Protein AF-A0A5C4XU25-F1 (afdb_monomer)

Nearest PDB structures (foldseek):
  1l8q-assembly1_A  TM=7.764E-01  e=4.027E-03  Aquifex aeolicus
  3pvv-assembly2_B  TM=7.625E-01  e=5.281E-03  Mycobacterium tuberculosis H37Ra
  6g03-assembly1_A  TM=3.619E-01  e=6.081E+00  Saccharomyces cerevisiae
  6w2v-assembly2_B  TM=2.890E-01  e=4.895E+00  synthetic construct
  6w2v-assembly1_A  TM=2.601E-01  e=5.760E+00  synthetic construct

Organism: NCBI:txid1395944

Sequence (127 aa):
MGAVPLLADASPTYPASLPARIVCRIVSQITAETISLLSDRVIVRSERRRPSCHVRQISMYVCHVALRMSFSDIGAAFGRDRTTVGHACHVVEDRRDDVAFDEFVSAIERIATAVFQSSDLIGGGHD

Mean predicted aligned error: 8.75 Å

Foldseek 3Di:
DDDDPPPPDPDFLFDPPDQLLVLLVVLLVLLLVLCVVCVVPQDPPPPPPCSPVLSLLLSLQLSCPLGVDQLPSSCVSVVHDSVVSVVSNVVLVVVCVDVSSVVSSVVSSVVSSVVRNVVVVVPPDDD

Solvent-accessible surface area (backbone atoms only — not comparable to full-atom values): 7214 Å² total; per-residue (Å²): 142,77,85,76,75,82,76,70,82,62,68,54,55,47,56,87,89,57,56,59,47,55,54,54,47,50,40,32,48,54,42,44,51,52,49,65,73,35,52,86,80,47,90,52,88,83,57,76,84,48,64,74,55,53,27,50,27,51,27,46,31,36,40,34,72,56,29,44,44,52,46,58,54,51,9,60,48,70,76,44,54,38,65,56,36,53,50,26,34,51,61,48,57,74,44,44,79,40,66,72,53,31,54,50,52,53,49,50,33,51,51,50,42,51,57,30,54,54,49,53,72,72,65,77,77,81,137

pLDDT: mean 81.69, std 19.6, range [35.38, 98.44]

InterPro domains:
  IPR010921 Trp repressor/replication initiator [G3DSA:1.10.1750.10] (19-114)
  IPR010921 Trp repressor/replication initiator [SSF48295] (40-110)
  IPR013159 Chromosomal replication initiator, DnaA C-terminal [PF08299] (32-90)
  IPR013159 Chromosomal replication initiator, DnaA C-terminal [SM00760] (23-92)
  IPR013159 Chromosomal replication initiator, DnaA C-terminal [cd06571] (43-110)

Secondary structure (DSSP, 8-state):
------------SS-TTS-HHHHHHHHHHHHHHHHHHHTTTS--SS-TT-HHHHHHHHHHHHHHHTT---HHHHHHHHTS-HHHHHHHHHHHHTTTTSHHHHHHHHHHHHHHHHHHHHHHHHS----

Radius of gyration: 15.6 Å; Cα contacts (8 Å, |Δi|>4): 114; chains: 1; bounding box: 50×48×29 Å

Structure (mmCIF, N/CA/C/O backbone):
data_AF-A0A5C4XU25-F1
#
_entry.id   AF-A0A5C4XU25-F1
#
loop_
_atom_site.group_PDB
_atom_site.id
_atom_site.type_symbol
_atom_site.label_atom_id
_atom_site.label_alt_id
_atom_site.label_comp_id
_atom_site.label_asym_id
_atom_site.label_entity_id
_atom_site.label_seq_id
_atom_site.pdbx_PDB_ins_code
_atom_site.Cartn_x
_atom_site.Cartn_y
_atom_site.Cartn_z
_atom_site.occupancy
_atom_site.B_iso_or_equiv
_atom_site.auth_seq_id
_atom_site.auth_comp_id
_atom_site.auth_asym_id
_atom_site.auth_atom_id
_atom_site.pdbx_PDB_model_num
ATOM 1 N N . MET A 1 1 ? 13.520 28.762 -5.681 1.00 38.97 1 MET A N 1
ATOM 2 C CA . MET A 1 1 ? 14.578 27.799 -6.059 1.00 38.97 1 MET A CA 1
ATOM 3 C C . MET A 1 1 ? 15.175 27.209 -4.793 1.00 38.97 1 MET A C 1
ATOM 5 O O . MET A 1 1 ? 16.158 27.725 -4.286 1.00 38.97 1 MET A O 1
ATOM 9 N N . GLY A 1 2 ? 14.530 26.186 -4.236 1.00 36.50 2 GLY A N 1
ATOM 10 C CA . GLY A 1 2 ? 15.115 25.348 -3.192 1.00 36.50 2 GLY A CA 1
ATOM 11 C C . GLY A 1 2 ? 15.409 24.001 -3.829 1.00 36.50 2 GLY A C 1
ATOM 12 O O . GLY A 1 2 ? 14.498 23.384 -4.375 1.00 36.50 2 GLY A O 1
ATOM 13 N N . ALA A 1 3 ? 16.676 23.602 -3.856 1.00 39.66 3 ALA A N 1
ATOM 14 C CA . ALA A 1 3 ? 17.061 22.267 -4.276 1.00 39.66 3 ALA A CA 1
ATOM 15 C C . ALA A 1 3 ? 16.461 21.272 -3.275 1.00 39.66 3 ALA A C 1
ATOM 17 O O . ALA A 1 3 ? 16.818 21.286 -2.099 1.00 39.66 3 ALA A O 1
ATOM 18 N N . VAL A 1 4 ? 15.522 20.442 -3.732 1.00 48.75 4 VAL A N 1
ATOM 19 C CA . VAL A 1 4 ? 15.138 19.235 -2.997 1.00 48.75 4 VAL A CA 1
ATOM 20 C C . VAL A 1 4 ? 16.393 18.361 -2.968 1.00 48.75 4 VAL A C 1
ATOM 22 O O . VAL A 1 4 ? 16.935 18.085 -4.042 1.00 48.75 4 VAL A O 1
ATOM 25 N N . PRO A 1 5 ? 16.915 17.969 -1.794 1.00 39.94 5 PRO A N 1
ATOM 26 C CA . PRO A 1 5 ? 18.051 17.066 -1.749 1.00 39.94 5 PRO A CA 1
ATOM 27 C C . PRO A 1 5 ? 17.640 15.778 -2.457 1.00 39.94 5 PRO A C 1
ATOM 29 O O . PRO A 1 5 ? 16.573 15.237 -2.162 1.00 39.94 5 PRO A O 1
ATOM 32 N N . LEU A 1 6 ? 18.469 15.299 -3.391 1.00 45.12 6 LEU A N 1
ATOM 33 C CA . LEU A 1 6 ? 18.417 13.910 -3.830 1.00 45.12 6 LEU A CA 1
ATOM 34 C C . LEU A 1 6 ? 18.453 13.054 -2.561 1.00 45.12 6 LEU A C 1
ATOM 36 O O . LEU A 1 6 ? 19.506 12.919 -1.936 1.00 45.12 6 LEU A O 1
ATOM 40 N N . LEU A 1 7 ? 17.303 12.514 -2.162 1.00 47.41 7 LEU A N 1
ATOM 41 C CA . LEU A 1 7 ? 17.264 11.407 -1.227 1.00 47.41 7 LEU A CA 1
ATOM 42 C C . LEU A 1 7 ? 17.948 10.256 -1.947 1.00 47.41 7 LEU A C 1
ATOM 44 O O . LEU A 1 7 ? 17.383 9.633 -2.845 1.00 47.41 7 LEU A O 1
ATOM 48 N N . ALA A 1 8 ? 19.218 10.095 -1.591 1.00 40.62 8 ALA A N 1
ATOM 49 C CA . ALA A 1 8 ? 20.033 8.937 -1.846 1.00 40.62 8 ALA A CA 1
ATOM 50 C C . ALA A 1 8 ? 19.169 7.681 -1.746 1.00 40.62 8 ALA A C 1
ATOM 52 O O . ALA A 1 8 ? 18.524 7.464 -0.722 1.00 40.62 8 ALA A O 1
ATOM 53 N N . ASP A 1 9 ? 19.132 6.942 -2.852 1.00 43.53 9 ASP A N 1
ATOM 54 C CA . ASP A 1 9 ? 19.098 5.485 -2.930 1.00 43.53 9 ASP A CA 1
ATOM 55 C C . ASP A 1 9 ? 18.700 4.801 -1.611 1.00 43.53 9 ASP A C 1
ATOM 57 O O . ASP A 1 9 ? 19.525 4.225 -0.900 1.00 43.53 9 ASP A O 1
ATOM 61 N N . ALA A 1 10 ? 17.430 4.947 -1.217 1.00 53.94 10 ALA A N 1
ATOM 62 C CA . ALA A 1 10 ? 16.910 4.225 -0.072 1.00 53.94 10 ALA A CA 1
ATOM 63 C C . ALA A 1 10 ? 16.815 2.777 -0.529 1.00 53.94 10 ALA A C 1
ATOM 65 O O . ALA A 1 10 ? 15.861 2.411 -1.217 1.00 53.94 10 ALA A O 1
ATOM 66 N N . SER A 1 11 ? 17.847 1.993 -0.214 1.00 63.44 11 SER A N 1
ATOM 67 C CA . SER A 1 11 ? 17.897 0.597 -0.611 1.00 63.44 11 SER A CA 1
ATOM 68 C C . SER A 1 11 ? 16.602 -0.097 -0.180 1.00 63.44 11 SER A C 1
ATOM 70 O O . SER A 1 11 ? 16.097 0.176 0.919 1.00 63.44 11 SER A O 1
ATOM 72 N N . PRO A 1 12 ? 16.039 -0.957 -1.044 1.00 72.81 12 PRO A N 1
ATOM 73 C CA . PRO A 1 12 ? 14.822 -1.682 -0.729 1.00 72.81 12 PRO A CA 1
ATOM 74 C C . PRO A 1 12 ? 14.957 -2.367 0.631 1.00 72.81 12 PRO A C 1
ATOM 76 O O . PRO A 1 12 ? 15.963 -3.011 0.913 1.00 72.81 12 PRO A O 1
ATOM 79 N N . THR A 1 13 ? 13.945 -2.230 1.487 1.00 80.81 13 THR A N 1
ATOM 80 C CA . THR A 1 13 ? 13.955 -2.812 2.846 1.00 80.81 13 THR A CA 1
ATOM 81 C C . THR A 1 13 ? 13.470 -4.269 2.828 1.00 80.81 13 THR A C 1
ATOM 83 O O . THR A 1 13 ? 12.754 -4.725 3.715 1.00 80.81 13 THR A O 1
ATOM 86 N N . TYR A 1 14 ? 13.805 -4.989 1.758 1.00 81.00 14 TYR A N 1
ATOM 87 C CA . TYR A 1 14 ? 13.507 -6.401 1.550 1.00 81.00 14 TYR A CA 1
ATOM 88 C C . TYR A 1 14 ? 14.691 -7.076 0.845 1.00 81.00 14 TYR A C 1
ATOM 90 O O . TYR A 1 14 ? 15.408 -6.408 0.093 1.00 81.00 14 TYR A O 1
ATOM 98 N N . PRO A 1 15 ? 14.887 -8.393 1.036 1.00 79.75 15 PRO A N 1
ATOM 99 C CA . PRO A 1 15 ? 16.025 -9.113 0.476 1.00 79.75 15 PRO A CA 1
ATOM 100 C C . PRO A 1 15 ? 16.107 -8.958 -1.043 1.00 79.75 15 PRO A C 1
ATOM 102 O O . PRO A 1 15 ? 15.160 -9.283 -1.764 1.00 79.75 15 PRO A O 1
ATOM 105 N N . ALA A 1 16 ? 17.279 -8.551 -1.539 1.00 78.31 16 ALA A N 1
ATOM 106 C CA . ALA A 1 16 ? 17.543 -8.390 -2.973 1.00 78.31 16 ALA A CA 1
ATOM 107 C C . ALA A 1 16 ? 17.397 -9.702 -3.772 1.00 78.31 16 ALA A C 1
ATOM 109 O O . ALA A 1 16 ? 17.198 -9.675 -4.985 1.00 78.31 16 ALA A O 1
ATOM 110 N N . SER A 1 17 ? 17.466 -10.856 -3.098 1.00 83.00 17 SER A N 1
ATOM 111 C CA . SER A 1 17 ? 17.239 -12.176 -3.694 1.00 83.00 17 SER A CA 1
ATOM 112 C C . SER A 1 17 ? 15.771 -12.440 -4.047 1.00 83.00 17 SER A C 1
ATOM 114 O O . SER A 1 17 ? 15.491 -13.310 -4.878 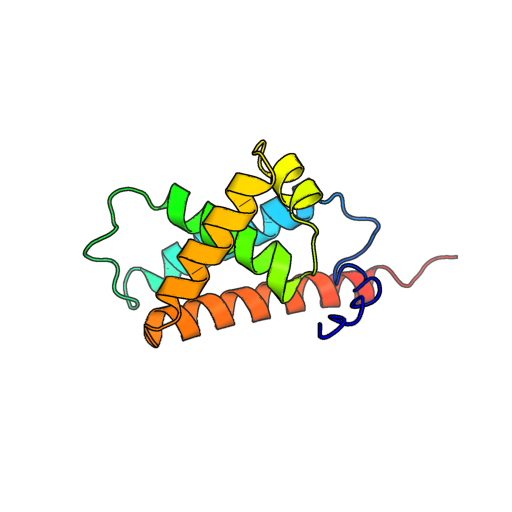1.00 83.00 17 SER A O 1
ATOM 116 N N . LEU A 1 18 ? 14.819 -11.706 -3.457 1.00 86.69 18 LEU A N 1
ATOM 117 C CA . LEU A 1 18 ? 13.399 -11.869 -3.752 1.00 86.69 18 LEU A CA 1
ATOM 118 C C . LEU A 1 18 ? 12.975 -11.002 -4.946 1.00 86.69 18 LEU A C 1
ATOM 120 O O . LEU A 1 18 ? 13.105 -9.778 -4.913 1.00 86.69 18 LEU A O 1
ATOM 124 N N . PRO A 1 19 ? 12.360 -11.593 -5.988 1.00 91.62 19 PRO A N 1
ATOM 125 C CA . PRO A 1 19 ? 11.806 -10.815 -7.087 1.00 91.62 19 PRO A CA 1
ATOM 126 C C . PRO A 1 19 ? 10.706 -9.859 -6.603 1.00 91.62 19 PRO A C 1
ATOM 128 O O . PRO A 1 19 ? 9.803 -10.283 -5.878 1.00 91.62 19 PRO A O 1
ATOM 131 N N . ALA A 1 20 ? 10.689 -8.618 -7.103 1.00 92.06 20 ALA A N 1
ATOM 132 C CA . ALA A 1 20 ? 9.686 -7.593 -6.766 1.00 92.06 20 ALA A CA 1
ATOM 133 C C . ALA A 1 20 ? 8.232 -8.104 -6.851 1.00 92.06 20 ALA A C 1
ATOM 135 O O . ALA A 1 20 ? 7.411 -7.836 -5.978 1.00 92.06 20 ALA A O 1
ATOM 136 N N . ARG A 1 21 ? 7.922 -8.934 -7.857 1.00 95.31 21 ARG A N 1
ATOM 137 C CA . ARG A 1 21 ? 6.605 -9.581 -8.009 1.00 95.31 21 ARG A CA 1
ATOM 138 C C . ARG A 1 21 ? 6.188 -10.434 -6.804 1.00 95.31 21 ARG A C 1
ATOM 140 O O . ARG A 1 21 ? 5.004 -10.503 -6.491 1.00 95.31 21 ARG A O 1
ATOM 147 N N . ILE A 1 22 ? 7.138 -11.105 -6.150 1.00 95.88 22 ILE A N 1
ATOM 148 C CA . ILE A 1 22 ? 6.883 -11.953 -4.980 1.00 95.88 22 ILE A CA 1
ATOM 149 C C . ILE A 1 22 ? 6.638 -11.073 -3.761 1.00 95.88 22 ILE A C 1
ATOM 151 O O . ILE A 1 22 ? 5.653 -11.287 -3.061 1.00 95.88 22 ILE A O 1
ATOM 155 N N . VAL A 1 23 ? 7.456 -10.037 -3.575 1.00 95.38 23 VAL A N 1
ATOM 156 C CA . VAL A 1 23 ? 7.292 -9.038 -2.509 1.00 95.38 23 VAL A CA 1
ATOM 157 C C . VAL A 1 23 ? 5.909 -8.388 -2.593 1.00 95.38 23 VAL A C 1
ATOM 159 O O . VAL A 1 23 ? 5.123 -8.485 -1.652 1.00 95.38 23 VAL A O 1
ATOM 162 N N . CYS A 1 24 ? 5.539 -7.842 -3.756 1.00 96.88 24 CYS A N 1
ATOM 163 C CA . CYS A 1 24 ? 4.220 -7.244 -3.971 1.00 96.88 24 CYS A CA 1
ATOM 164 C C . CYS A 1 24 ? 3.069 -8.237 -3.753 1.00 96.88 24 CYS A C 1
ATOM 166 O O . CYS A 1 24 ? 2.018 -7.861 -3.229 1.00 96.88 24 CYS A O 1
ATOM 168 N N . ARG A 1 25 ? 3.247 -9.510 -4.134 1.00 96.69 25 ARG A N 1
ATOM 169 C CA . ARG A 1 25 ? 2.243 -10.560 -3.910 1.00 96.69 25 ARG A CA 1
ATOM 170 C C . ARG A 1 25 ? 2.058 -10.860 -2.424 1.00 96.69 25 ARG A C 1
ATOM 172 O O . ARG A 1 25 ? 0.915 -10.966 -1.991 1.00 96.69 25 ARG A O 1
ATOM 179 N N . ILE A 1 26 ? 3.143 -10.967 -1.659 1.00 96.38 26 ILE A N 1
ATOM 180 C CA . ILE A 1 26 ? 3.098 -11.178 -0.205 1.00 96.38 26 ILE A CA 1
ATOM 181 C C . ILE A 1 26 ? 2.387 -9.999 0.469 1.00 96.38 26 ILE A C 1
ATOM 183 O O . ILE A 1 26 ? 1.444 -10.212 1.225 1.00 96.38 26 ILE A O 1
ATOM 187 N N . VAL A 1 27 ? 2.748 -8.757 0.126 1.00 97.06 27 VAL A N 1
ATOM 188 C CA . VAL A 1 27 ? 2.074 -7.557 0.660 1.00 97.06 27 VAL A CA 1
ATOM 189 C C . VAL A 1 27 ? 0.583 -7.543 0.297 1.00 97.06 27 VAL A C 1
ATOM 191 O O . VAL A 1 27 ? -0.254 -7.208 1.136 1.00 97.06 27 VAL A O 1
ATOM 194 N N . SER A 1 28 ? 0.231 -7.969 -0.921 1.00 96.50 28 SER A N 1
ATOM 195 C CA . SER A 1 28 ? -1.167 -8.117 -1.357 1.00 96.50 28 SER A CA 1
ATOM 196 C C . SER A 1 28 ? -1.938 -9.144 -0.537 1.00 96.50 28 SER A C 1
ATOM 198 O O . SER A 1 28 ? -3.093 -8.904 -0.194 1.00 96.50 28 SER A O 1
ATOM 200 N N . GLN A 1 29 ? -1.307 -10.268 -0.197 1.00 95.75 29 GLN A N 1
ATOM 201 C CA . GLN A 1 29 ? -1.911 -11.294 0.651 1.00 95.75 29 GLN A CA 1
ATOM 202 C C . GLN A 1 29 ? -2.092 -10.798 2.084 1.00 95.75 29 GLN A C 1
ATOM 204 O O . GLN A 1 29 ? -3.202 -10.884 2.596 1.00 95.75 29 GLN A O 1
ATOM 209 N N . ILE A 1 30 ? -1.061 -10.193 2.685 1.00 95.00 30 ILE A N 1
ATOM 210 C CA . ILE A 1 30 ? -1.155 -9.574 4.018 1.00 95.00 30 ILE A CA 1
ATOM 211 C C . ILE A 1 30 ? -2.317 -8.580 4.043 1.00 95.00 30 ILE A C 1
ATOM 213 O O . ILE A 1 30 ? -3.172 -8.647 4.914 1.00 95.00 30 ILE A O 1
ATOM 217 N N . THR A 1 31 ? -2.394 -7.696 3.048 1.00 94.44 31 THR A N 1
ATOM 218 C CA . THR A 1 31 ? -3.450 -6.681 2.964 1.00 94.44 31 THR A CA 1
ATOM 219 C C . THR A 1 31 ? -4.837 -7.322 2.856 1.00 94.44 31 THR A C 1
ATOM 221 O O . THR A 1 31 ? -5.753 -6.919 3.568 1.00 94.44 31 THR A O 1
ATOM 224 N N . ALA A 1 32 ? -5.008 -8.321 1.986 1.00 92.25 32 ALA A N 1
ATOM 225 C CA . ALA A 1 32 ? -6.286 -9.007 1.805 1.00 92.25 32 ALA A CA 1
ATOM 226 C C . ALA A 1 32 ? -6.753 -9.727 3.079 1.00 92.25 32 ALA A C 1
ATOM 228 O O . ALA A 1 32 ? -7.921 -9.603 3.449 1.00 92.25 32 ALA A O 1
ATOM 229 N N . GLU A 1 33 ? -5.848 -10.425 3.767 1.00 91.31 33 GLU A N 1
ATOM 230 C CA . GLU A 1 33 ? -6.152 -11.113 5.025 1.00 91.31 33 GLU A CA 1
ATOM 231 C C . GLU A 1 33 ? -6.492 -10.119 6.137 1.00 91.31 33 GLU A C 1
ATOM 233 O O . GLU A 1 33 ? -7.494 -10.287 6.829 1.00 91.31 33 GLU A O 1
ATOM 238 N N . THR A 1 34 ? -5.739 -9.023 6.264 1.00 89.12 34 THR A N 1
ATOM 239 C CA . THR A 1 34 ? -6.037 -7.982 7.255 1.00 89.12 34 THR A CA 1
ATOM 240 C C . THR A 1 34 ? -7.402 -7.338 6.987 1.00 89.12 34 THR A C 1
ATOM 242 O O . THR A 1 34 ? -8.171 -7.146 7.927 1.00 89.12 34 THR A O 1
ATOM 245 N N . ILE A 1 35 ? -7.760 -7.062 5.722 1.00 86.56 35 ILE A N 1
ATOM 246 C CA . ILE A 1 35 ? -9.115 -6.599 5.367 1.00 86.56 35 ILE A CA 1
ATOM 247 C C . ILE A 1 35 ? -10.155 -7.641 5.784 1.00 86.56 35 ILE A C 1
ATOM 249 O O . ILE A 1 35 ? -11.153 -7.276 6.397 1.00 86.56 35 ILE A O 1
ATOM 253 N N . SER A 1 36 ? -9.939 -8.920 5.473 1.00 84.62 36 SER A N 1
ATOM 254 C CA . SER A 1 36 ? -10.871 -10.006 5.804 1.00 84.62 36 SER A CA 1
ATOM 255 C C . SER A 1 36 ? -11.122 -10.106 7.314 1.00 84.62 36 SER A C 1
ATOM 257 O O . SER A 1 36 ? -12.271 -10.122 7.753 1.00 84.62 36 SER A O 1
ATOM 259 N N . LEU A 1 37 ? -10.055 -10.075 8.117 1.00 82.25 37 LEU A N 1
ATOM 260 C CA . LEU A 1 37 ? -10.113 -10.192 9.578 1.00 82.25 37 LEU A CA 1
ATOM 261 C C . LEU A 1 37 ? -10.701 -8.955 10.262 1.00 82.25 37 LEU A C 1
ATOM 263 O O . LEU A 1 37 ? -11.356 -9.071 11.298 1.00 82.25 37 LEU A O 1
ATOM 267 N N . LEU A 1 38 ? -10.456 -7.768 9.706 1.00 75.12 38 LEU A N 1
ATOM 268 C CA . LEU A 1 38 ? -10.893 -6.507 10.300 1.00 75.12 38 LEU A CA 1
ATOM 269 C C . LEU A 1 38 ? -12.211 -5.987 9.724 1.00 75.12 38 LEU A C 1
ATOM 271 O O . LEU A 1 38 ? -12.773 -5.072 10.311 1.00 75.12 38 LEU A O 1
ATOM 275 N N . SER A 1 39 ? -12.769 -6.589 8.669 1.00 66.81 39 SER A N 1
ATOM 276 C CA . SER A 1 39 ? -14.036 -6.155 8.045 1.00 66.81 39 SER A CA 1
ATOM 277 C C . SER A 1 39 ? -15.239 -6.111 9.002 1.00 66.81 39 SER A C 1
ATOM 279 O O . SER A 1 39 ? -16.172 -5.344 8.761 1.00 66.81 39 SER A O 1
ATOM 281 N N . ASP A 1 40 ? -15.223 -6.891 10.089 1.00 61.06 40 ASP A N 1
ATOM 282 C CA . ASP A 1 40 ? -16.286 -6.891 11.108 1.00 61.06 40 ASP A CA 1
ATOM 283 C C . ASP A 1 40 ? -16.097 -5.829 12.209 1.00 61.06 40 ASP A C 1
ATOM 285 O O . ASP A 1 40 ? -17.054 -5.492 12.907 1.00 61.06 40 ASP A O 1
ATOM 289 N N . ARG A 1 41 ? -14.884 -5.281 12.377 1.00 57.09 41 ARG A N 1
ATOM 290 C CA . ARG A 1 41 ? -14.555 -4.281 13.419 1.00 57.09 41 ARG A CA 1
ATOM 291 C C . ARG A 1 41 ? -14.203 -2.905 12.865 1.00 57.09 41 ARG A C 1
ATOM 293 O O . ARG A 1 41 ? -14.412 -1.903 13.540 1.00 57.09 41 ARG A O 1
ATOM 300 N N . VAL A 1 42 ? -13.687 -2.866 11.645 1.00 55.88 42 VAL A N 1
ATOM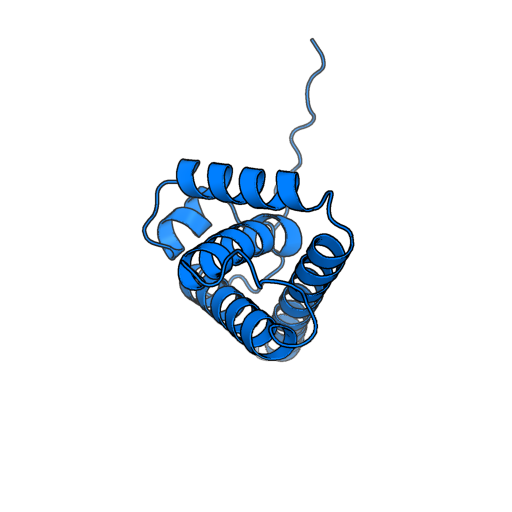 301 C CA . VAL A 1 42 ? -13.261 -1.677 10.920 1.00 55.88 42 VAL A CA 1
ATOM 302 C C . VAL A 1 42 ? -14.281 -1.445 9.818 1.00 55.88 42 VAL A C 1
ATOM 304 O O . VAL A 1 42 ? -14.500 -2.258 8.922 1.00 55.88 42 VAL A O 1
ATOM 307 N N . ILE A 1 43 ? -14.979 -0.330 9.964 1.00 52.09 43 ILE A N 1
ATOM 308 C CA . ILE A 1 43 ? -16.072 0.126 9.124 1.00 52.09 43 ILE A CA 1
ATOM 309 C C . ILE A 1 43 ? -15.654 0.106 7.652 1.00 52.09 43 ILE A C 1
ATOM 311 O O . ILE A 1 43 ? -14.904 0.960 7.202 1.00 52.09 43 ILE A O 1
ATOM 315 N N . VAL A 1 44 ? -16.256 -0.790 6.869 1.00 51.59 44 VAL A N 1
ATOM 316 C CA . VAL A 1 44 ? -16.427 -0.599 5.422 1.00 51.59 44 VAL A CA 1
ATOM 317 C C . VAL A 1 44 ? -17.839 -1.032 5.016 1.00 51.59 44 VAL A C 1
ATOM 319 O O . VAL A 1 44 ? -18.070 -1.855 4.130 1.00 51.59 44 VAL A O 1
ATOM 322 N N . ARG A 1 45 ? -18.856 -0.474 5.687 1.00 48.50 45 ARG A N 1
ATOM 323 C CA . ARG A 1 45 ? -20.256 -0.662 5.260 1.00 48.50 45 ARG A CA 1
ATOM 324 C C . ARG A 1 45 ? -20.535 0.003 3.899 1.00 48.50 45 ARG A C 1
ATOM 326 O O . ARG A 1 45 ? -21.435 -0.442 3.195 1.00 48.50 45 ARG A O 1
ATOM 333 N N . SER A 1 46 ? -19.739 1.009 3.514 1.00 49.03 46 SER A N 1
ATOM 334 C CA . SER A 1 46 ? -19.893 1.785 2.271 1.00 49.03 46 SER A CA 1
ATOM 335 C C . SER A 1 46 ? -19.140 1.198 1.059 1.00 49.03 46 SER A C 1
ATOM 337 O O . SER A 1 46 ? -19.641 1.239 -0.064 1.00 49.03 46 SER A O 1
ATOM 339 N N . GLU A 1 47 ? -17.973 0.568 1.252 1.00 52.59 47 GLU A N 1
ATOM 340 C CA . GLU A 1 47 ? -17.048 0.231 0.143 1.00 52.59 47 GLU A CA 1
ATOM 341 C C . GLU A 1 47 ? -16.990 -1.266 -0.202 1.00 52.59 47 GLU A C 1
ATOM 343 O O . GLU A 1 47 ? -16.106 -1.727 -0.926 1.00 52.59 47 GLU A O 1
ATOM 348 N N . ARG A 1 48 ? -18.010 -2.030 0.211 1.00 52.06 48 ARG A N 1
ATOM 349 C CA . ARG A 1 48 ? -18.206 -3.452 -0.139 1.00 52.06 48 ARG A CA 1
ATOM 350 C C . ARG A 1 48 ? -18.251 -3.714 -1.659 1.00 52.06 48 ARG A C 1
ATOM 352 O O . ARG A 1 48 ? -18.300 -4.858 -2.097 1.00 52.06 48 ARG A O 1
ATOM 359 N N . ARG A 1 49 ? -18.255 -2.663 -2.487 1.00 53.41 49 ARG A N 1
ATOM 360 C CA . ARG A 1 49 ? -18.390 -2.759 -3.941 1.00 53.41 49 ARG A CA 1
ATOM 361 C C . ARG A 1 49 ? -17.107 -3.195 -4.655 1.00 53.41 49 ARG A C 1
ATOM 363 O O . ARG A 1 49 ? -17.249 -3.737 -5.748 1.00 53.41 49 ARG A O 1
ATOM 370 N N . ARG A 1 50 ? -15.890 -2.993 -4.110 1.00 64.88 50 ARG A N 1
ATOM 371 C CA . ARG A 1 50 ? -14.623 -3.362 -4.802 1.00 64.88 50 ARG A CA 1
ATOM 372 C C . ARG A 1 50 ? -13.438 -3.691 -3.863 1.00 64.88 50 ARG A C 1
ATOM 374 O O . ARG A 1 50 ? -12.408 -3.022 -3.954 1.00 64.88 50 ARG A O 1
ATOM 381 N N . PRO A 1 51 ? -13.505 -4.754 -3.040 1.00 69.81 51 PRO A N 1
ATOM 382 C CA . PRO A 1 51 ? -12.416 -5.129 -2.121 1.00 69.81 51 PRO A CA 1
ATOM 383 C C . PRO A 1 51 ? -11.061 -5.317 -2.827 1.00 69.81 51 PRO A C 1
ATOM 385 O O . PRO A 1 51 ? -10.020 -4.913 -2.318 1.00 69.81 51 PRO A O 1
ATOM 388 N N . SER A 1 52 ? -11.060 -5.837 -4.057 1.00 77.06 52 SER A N 1
ATOM 389 C CA . SER A 1 52 ? -9.835 -6.037 -4.842 1.00 77.06 52 SER A CA 1
ATOM 390 C C . SER A 1 52 ? -9.130 -4.735 -5.252 1.00 77.06 52 SER A C 1
ATOM 392 O O . SER A 1 52 ? -7.935 -4.759 -5.544 1.00 77.06 52 SER A O 1
ATOM 394 N N . CYS A 1 53 ? -9.851 -3.609 -5.318 1.00 86.50 53 CYS A N 1
ATOM 395 C CA . CYS A 1 53 ? -9.262 -2.307 -5.638 1.00 86.50 53 CYS A CA 1
ATOM 396 C C . CYS A 1 53 ? -8.486 -1.759 -4.438 1.00 86.50 53 CYS A C 1
ATOM 398 O O . CYS A 1 53 ? -7.326 -1.386 -4.596 1.00 86.50 53 CYS A O 1
ATOM 400 N N . HIS A 1 54 ? -9.092 -1.811 -3.248 1.00 88.06 54 HIS A N 1
ATOM 401 C CA . HIS A 1 54 ? -8.456 -1.409 -1.991 1.00 88.06 54 HIS A CA 1
ATOM 402 C C . HIS A 1 54 ? -7.205 -2.212 -1.700 1.00 88.06 54 HIS A C 1
ATOM 404 O O . HIS A 1 54 ? -6.171 -1.616 -1.421 1.00 88.06 54 HIS A O 1
ATOM 410 N N . VAL A 1 55 ? -7.277 -3.542 -1.837 1.00 93.00 55 VAL A N 1
ATOM 411 C CA . VAL A 1 55 ? -6.099 -4.402 -1.661 1.00 93.00 55 VAL A CA 1
ATOM 412 C C . VAL A 1 55 ? -4.964 -3.899 -2.541 1.00 93.00 55 VAL A C 1
ATOM 414 O O . VAL A 1 55 ? -3.878 -3.628 -2.048 1.00 93.00 55 VAL A O 1
ATOM 417 N N . ARG A 1 56 ? -5.223 -3.687 -3.835 1.00 95.25 56 ARG A N 1
ATOM 418 C CA . ARG A 1 56 ? -4.186 -3.229 -4.762 1.00 95.25 56 ARG A CA 1
ATOM 419 C C . ARG A 1 56 ? -3.622 -1.860 -4.380 1.00 95.25 56 ARG A C 1
ATOM 421 O O . ARG A 1 56 ? -2.407 -1.705 -4.396 1.00 95.25 56 ARG A O 1
ATOM 428 N N . GLN A 1 57 ? -4.475 -0.887 -4.062 1.00 96.12 57 GLN A N 1
ATOM 429 C CA . GLN A 1 57 ? -4.035 0.472 -3.738 1.00 96.12 57 GLN A CA 1
ATOM 430 C C . GLN A 1 57 ? -3.176 0.504 -2.471 1.00 96.12 57 GLN A C 1
ATOM 432 O O . GLN A 1 57 ? -2.075 1.047 -2.490 1.00 96.12 57 GLN A O 1
ATOM 437 N N . ILE A 1 58 ? -3.639 -0.159 -1.410 1.00 96.69 58 ILE A N 1
ATOM 438 C CA . ILE A 1 58 ? -2.923 -0.239 -0.134 1.00 96.69 58 ILE A CA 1
ATOM 439 C C . ILE A 1 58 ? -1.615 -1.006 -0.308 1.00 96.69 58 ILE A C 1
ATOM 441 O O . ILE A 1 58 ? -0.576 -0.557 0.160 1.00 96.69 58 ILE A O 1
ATOM 445 N N . SER A 1 59 ? -1.615 -2.122 -1.040 1.00 97.88 59 SER A N 1
ATOM 446 C CA . SER A 1 59 ? -0.382 -2.876 -1.267 1.00 97.88 59 SER A CA 1
ATOM 447 C C . SER A 1 59 ? 0.647 -2.107 -2.088 1.00 97.88 59 SER A C 1
ATOM 449 O O . SER A 1 59 ? 1.830 -2.174 -1.769 1.00 97.88 59 SER A O 1
ATOM 451 N N . MET A 1 60 ? 0.224 -1.356 -3.110 1.00 98.31 60 MET A N 1
ATOM 452 C CA . MET A 1 60 ? 1.108 -0.460 -3.866 1.00 98.31 60 MET A CA 1
ATOM 453 C C . MET A 1 60 ? 1.731 0.607 -2.961 1.00 98.31 60 MET A C 1
ATOM 455 O O . MET A 1 60 ? 2.946 0.792 -2.987 1.00 98.31 60 MET A O 1
ATOM 459 N N . TYR A 1 61 ? 0.909 1.251 -2.131 1.00 98.44 61 TYR A N 1
ATOM 460 C CA . TYR A 1 61 ? 1.353 2.256 -1.173 1.00 98.44 61 TYR A CA 1
ATOM 461 C C . TYR A 1 61 ? 2.347 1.675 -0.152 1.00 98.44 61 TYR A C 1
ATOM 463 O O . TYR A 1 61 ? 3.445 2.202 -0.000 1.00 98.44 61 TYR A O 1
ATOM 471 N N . VAL A 1 62 ? 2.034 0.531 0.466 1.00 97.81 62 VAL A N 1
ATOM 472 C CA . VAL A 1 62 ? 2.909 -0.127 1.455 1.00 97.81 62 VAL A CA 1
ATOM 473 C C . VAL A 1 62 ? 4.233 -0.576 0.830 1.00 97.81 62 VAL A C 1
ATOM 475 O O . VAL A 1 62 ? 5.288 -0.382 1.433 1.00 97.81 62 VAL A O 1
ATOM 478 N N . CYS A 1 63 ? 4.215 -1.124 -0.391 1.00 97.56 63 CYS A N 1
ATOM 479 C CA . CYS A 1 63 ? 5.448 -1.462 -1.113 1.00 97.56 63 CYS A CA 1
ATOM 480 C C . CYS A 1 63 ? 6.345 -0.229 -1.302 1.00 97.56 63 CYS A C 1
ATOM 482 O O . CYS A 1 63 ? 7.565 -0.323 -1.177 1.00 97.56 63 CYS A O 1
ATOM 484 N N . HIS A 1 64 ? 5.755 0.932 -1.583 1.00 97.19 64 HIS A N 1
ATOM 485 C CA . HIS A 1 64 ? 6.517 2.161 -1.752 1.00 97.19 64 HIS A CA 1
ATOM 486 C C . HIS A 1 64 ? 7.021 2.733 -0.422 1.00 97.19 64 HIS A C 1
ATOM 488 O O . HIS A 1 64 ? 8.210 3.003 -0.277 1.00 97.19 64 HIS A O 1
ATOM 494 N N . VAL A 1 65 ? 6.133 2.910 0.555 1.00 96.31 65 VAL A N 1
ATOM 495 C CA . VAL A 1 65 ? 6.431 3.657 1.785 1.00 96.31 65 VAL A CA 1
ATOM 496 C C . VAL A 1 65 ? 7.229 2.821 2.781 1.00 96.31 65 VAL A C 1
ATOM 498 O O . VAL A 1 65 ? 8.262 3.279 3.276 1.00 96.31 65 VAL A O 1
ATOM 501 N N . ALA A 1 66 ? 6.794 1.584 3.039 1.00 95.25 66 ALA A N 1
ATOM 502 C CA . ALA A 1 66 ? 7.433 0.712 4.022 1.00 95.25 66 ALA A CA 1
ATOM 503 C C . ALA A 1 66 ? 8.654 -0.016 3.445 1.00 95.25 66 ALA A C 1
ATOM 505 O O . ALA A 1 66 ? 9.671 -0.138 4.117 1.00 95.25 66 ALA A O 1
ATOM 506 N N . LEU A 1 67 ? 8.570 -0.477 2.191 1.00 93.81 67 LEU A N 1
ATOM 507 C CA . LEU A 1 67 ? 9.620 -1.299 1.572 1.00 93.81 67 LEU A CA 1
ATOM 508 C C . LEU A 1 67 ? 10.544 -0.523 0.623 1.00 93.81 67 LEU A C 1
ATOM 510 O O . LEU A 1 67 ? 11.480 -1.110 0.079 1.00 93.81 67 LEU A O 1
ATOM 514 N N . ARG A 1 68 ? 10.299 0.782 0.434 1.00 94.88 68 ARG A N 1
ATOM 515 C CA . ARG A 1 68 ? 11.089 1.689 -0.422 1.00 94.88 68 ARG A CA 1
ATOM 516 C C . ARG A 1 68 ? 11.186 1.245 -1.886 1.00 94.88 68 ARG A C 1
ATOM 518 O O . ARG A 1 68 ? 12.116 1.620 -2.591 1.00 94.88 68 ARG A O 1
ATOM 525 N N . MET A 1 69 ? 10.203 0.485 -2.377 1.00 95.12 69 MET A N 1
ATOM 526 C CA . MET A 1 69 ? 10.150 0.080 -3.785 1.00 95.12 69 MET A CA 1
ATOM 527 C C . MET A 1 69 ? 9.877 1.274 -4.709 1.00 95.12 69 MET A C 1
ATOM 529 O O . MET A 1 69 ? 9.088 2.173 -4.393 1.00 95.12 69 MET A O 1
ATOM 533 N N . SER A 1 70 ? 10.477 1.249 -5.901 1.00 95.75 70 SER A N 1
ATOM 534 C CA . SER A 1 70 ? 10.211 2.248 -6.935 1.00 95.75 70 SER A CA 1
ATOM 535 C C . SER A 1 70 ? 8.820 2.058 -7.557 1.00 95.75 70 SER A C 1
ATOM 537 O O . SER A 1 70 ? 8.316 0.939 -7.676 1.00 95.75 70 SER A O 1
ATOM 539 N N . PHE A 1 71 ? 8.192 3.142 -8.029 1.00 97.19 71 PHE A N 1
ATOM 540 C CA . PHE A 1 71 ? 6.907 3.044 -8.739 1.00 97.19 71 PHE A CA 1
ATOM 541 C C . PHE A 1 71 ? 6.986 2.186 -10.005 1.00 97.19 71 PHE A C 1
ATOM 543 O O . PHE A 1 71 ? 5.994 1.562 -10.376 1.00 97.19 71 PHE A O 1
ATOM 550 N N . SER A 1 72 ? 8.145 2.151 -10.667 1.00 96.62 72 SER A N 1
ATOM 551 C CA . SER A 1 72 ? 8.358 1.328 -11.858 1.00 96.62 72 SER A CA 1
ATOM 552 C C . SER A 1 72 ? 8.345 -0.163 -11.517 1.00 96.62 72 SER A C 1
ATOM 554 O O . SER A 1 72 ? 7.647 -0.923 -12.187 1.00 96.62 72 SER A O 1
ATOM 556 N N . ASP A 1 73 ? 9.032 -0.573 -10.447 1.00 96.19 73 ASP A N 1
ATOM 557 C CA . ASP A 1 73 ? 9.076 -1.979 -10.017 1.00 96.19 73 ASP A CA 1
ATOM 558 C C . ASP A 1 73 ? 7.717 -2.455 -9.512 1.00 96.19 73 ASP A C 1
ATOM 560 O O . ASP A 1 73 ? 7.259 -3.543 -9.868 1.00 96.19 73 ASP A O 1
ATOM 564 N N . ILE A 1 74 ? 7.033 -1.612 -8.732 1.00 97.81 74 ILE A N 1
ATOM 565 C CA . ILE A 1 74 ? 5.666 -1.880 -8.273 1.00 97.81 74 ILE A CA 1
ATOM 566 C C . ILE A 1 74 ? 4.731 -1.983 -9.485 1.00 97.81 74 ILE A C 1
ATOM 568 O O . ILE A 1 74 ? 3.962 -2.936 -9.601 1.00 97.81 74 ILE A O 1
ATOM 572 N N . GLY A 1 75 ? 4.805 -1.036 -10.423 1.00 97.31 75 GLY A N 1
ATOM 573 C CA . GLY A 1 75 ? 3.995 -1.046 -11.639 1.00 97.31 75 GLY A CA 1
ATOM 574 C C . GLY A 1 75 ? 4.178 -2.343 -12.424 1.00 97.31 75 GLY A C 1
ATOM 575 O O . GLY A 1 75 ? 3.202 -3.048 -12.693 1.00 97.31 75 GLY A O 1
ATOM 576 N N . ALA A 1 76 ? 5.428 -2.726 -12.692 1.00 97.00 76 ALA A N 1
ATOM 577 C CA . ALA A 1 76 ? 5.761 -3.977 -13.365 1.00 97.00 76 ALA A CA 1
ATOM 578 C C . ALA A 1 76 ? 5.223 -5.207 -12.611 1.00 97.00 76 ALA A C 1
ATOM 580 O O . ALA A 1 76 ? 4.615 -6.086 -13.224 1.00 97.00 76 ALA A O 1
ATOM 581 N N . ALA A 1 77 ? 5.367 -5.250 -11.282 1.00 96.81 77 ALA A N 1
ATOM 582 C CA . ALA A 1 77 ? 4.875 -6.344 -10.443 1.00 96.81 77 ALA A CA 1
ATOM 583 C C . ALA A 1 77 ? 3.344 -6.504 -10.482 1.00 96.81 77 ALA A C 1
ATOM 585 O O . ALA A 1 77 ? 2.841 -7.627 -10.426 1.00 96.81 77 ALA A O 1
ATOM 586 N N . PHE A 1 78 ? 2.601 -5.402 -10.605 1.00 95.88 78 PHE A N 1
ATOM 587 C CA . PHE A 1 78 ? 1.137 -5.402 -10.684 1.00 95.88 78 PHE A CA 1
ATOM 588 C C . PHE A 1 78 ? 0.583 -5.393 -12.120 1.00 95.88 78 PHE A C 1
ATOM 590 O O . PHE A 1 78 ? -0.641 -5.409 -12.293 1.00 95.88 78 PHE A O 1
ATOM 597 N N . GLY A 1 79 ? 1.441 -5.355 -13.145 1.00 96.44 79 GLY A N 1
ATOM 598 C CA . GLY A 1 79 ? 1.033 -5.206 -14.546 1.00 96.44 79 GLY A CA 1
ATOM 599 C C . GLY A 1 79 ? 0.346 -3.864 -14.823 1.00 96.44 79 GLY A C 1
ATOM 600 O O . GLY A 1 79 ? -0.693 -3.818 -15.485 1.00 96.44 79 GLY A O 1
ATOM 601 N N . ARG A 1 80 ? 0.863 -2.777 -14.242 1.00 96.44 80 ARG A N 1
ATOM 602 C CA . ARG A 1 80 ? 0.316 -1.413 -14.306 1.00 96.44 80 ARG A CA 1
ATOM 603 C C . ARG A 1 80 ? 1.405 -0.389 -14.610 1.00 96.44 80 ARG A C 1
ATOM 605 O O . ARG A 1 80 ? 2.582 -0.633 -14.379 1.00 96.44 80 ARG A O 1
ATOM 612 N N . ASP A 1 81 ? 0.995 0.776 -15.099 1.00 97.44 81 ASP A N 1
ATOM 613 C CA . ASP A 1 81 ? 1.915 1.893 -15.303 1.00 97.44 81 ASP A CA 1
ATOM 614 C C . ASP A 1 81 ? 2.324 2.534 -13.964 1.00 97.44 81 ASP A C 1
ATOM 616 O O . ASP A 1 81 ? 1.535 2.564 -13.013 1.00 97.44 81 ASP A O 1
ATOM 620 N N . ARG A 1 82 ? 3.532 3.107 -13.897 1.00 96.69 82 ARG A N 1
ATOM 621 C CA . ARG A 1 82 ? 4.041 3.803 -12.700 1.00 96.69 82 ARG A CA 1
ATOM 622 C C . ARG A 1 82 ? 3.118 4.936 -12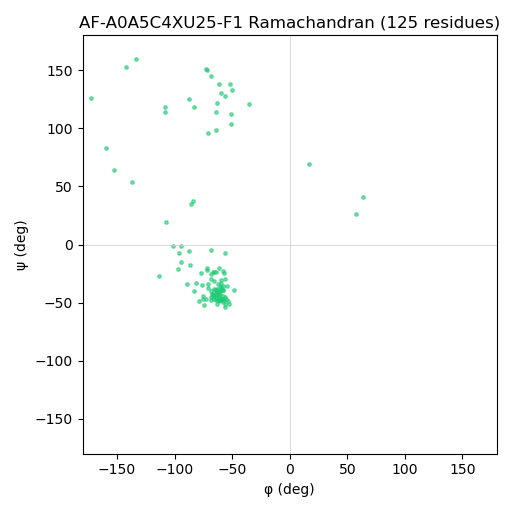.224 1.00 96.69 82 ARG A C 1
ATOM 624 O O . 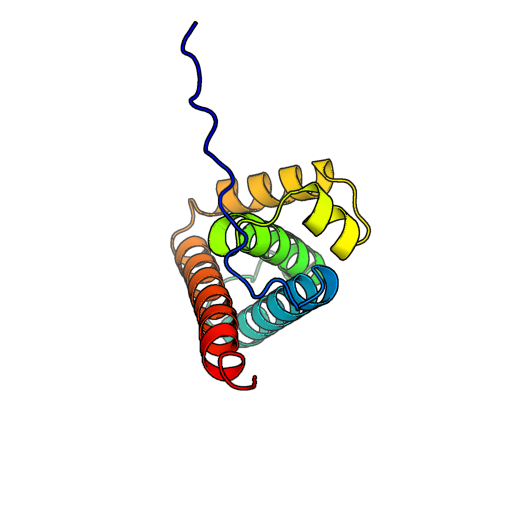ARG A 1 82 ? 3.047 5.203 -11.029 1.00 96.69 82 ARG A O 1
ATOM 631 N N . THR A 1 83 ? 2.371 5.579 -13.127 1.00 97.56 83 THR A N 1
ATOM 632 C CA . THR A 1 83 ? 1.368 6.602 -12.777 1.00 97.56 83 THR A CA 1
ATOM 633 C C . THR A 1 83 ? 0.168 6.011 -12.042 1.00 97.56 83 THR A C 1
ATOM 635 O O . THR A 1 83 ? -0.404 6.675 -11.184 1.00 97.56 83 THR A O 1
ATOM 638 N N . THR A 1 84 ? -0.182 4.744 -12.304 1.00 97.06 84 THR A N 1
ATOM 639 C CA . THR A 1 84 ? -1.217 4.027 -11.541 1.00 97.06 84 THR A CA 1
ATOM 640 C C . THR A 1 84 ? -0.771 3.814 -10.097 1.00 97.06 84 THR A C 1
ATOM 642 O O . THR A 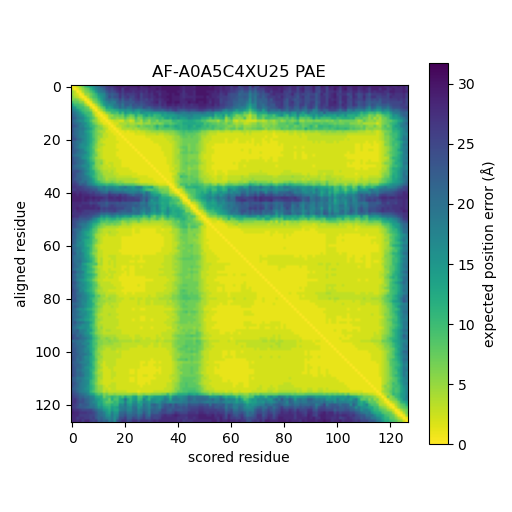1 84 ? -1.587 3.943 -9.190 1.00 97.06 84 THR A O 1
ATOM 645 N N . VAL A 1 85 ? 0.516 3.525 -9.880 1.00 98.00 85 VAL A N 1
ATOM 646 C CA . VAL A 1 85 ? 1.097 3.406 -8.533 1.00 98.00 85 VAL A CA 1
ATOM 647 C C . VAL A 1 85 ? 1.065 4.755 -7.823 1.00 98.00 85 VAL A C 1
ATOM 649 O O . VAL A 1 85 ? 0.567 4.833 -6.707 1.00 98.00 85 VAL A O 1
ATOM 652 N N . GLY A 1 86 ? 1.492 5.829 -8.495 1.00 98.00 86 GLY A N 1
ATOM 653 C CA . GLY A 1 86 ? 1.393 7.186 -7.948 1.00 98.00 86 GLY A CA 1
ATOM 654 C C . GLY A 1 86 ? -0.043 7.563 -7.570 1.00 98.00 86 GLY A C 1
ATOM 655 O O . GLY A 1 86 ? -0.287 8.036 -6.465 1.00 98.00 86 GLY A O 1
ATOM 656 N N . HIS A 1 87 ? -1.015 7.274 -8.441 1.00 97.31 87 HIS A N 1
ATOM 657 C CA . HIS A 1 87 ? -2.431 7.496 -8.144 1.00 97.31 87 HIS A CA 1
ATOM 658 C C . HIS A 1 87 ? -2.913 6.673 -6.940 1.00 97.31 87 HIS A C 1
ATOM 660 O O . HIS A 1 87 ? -3.628 7.199 -6.094 1.00 97.31 87 HIS A O 1
ATOM 666 N N . ALA A 1 88 ? -2.509 5.405 -6.831 1.00 96.31 88 ALA A N 1
ATOM 667 C CA . ALA A 1 88 ? -2.823 4.579 -5.670 1.00 96.31 88 ALA A CA 1
ATOM 668 C C . ALA A 1 88 ? -2.254 5.163 -4.370 1.00 96.31 88 ALA A C 1
ATOM 670 O O . ALA A 1 88 ? -2.971 5.193 -3.375 1.00 96.31 88 ALA A O 1
ATOM 671 N N . CYS A 1 89 ? -1.012 5.659 -4.389 1.00 98.00 89 CYS A N 1
ATOM 672 C CA . CYS A 1 89 ? -0.412 6.298 -3.223 1.00 98.00 89 CYS A CA 1
ATOM 673 C C . CYS A 1 89 ? -1.192 7.544 -2.793 1.00 98.00 89 CYS A C 1
ATOM 675 O O . CYS A 1 89 ? -1.512 7.659 -1.618 1.00 98.00 89 CYS A O 1
ATOM 677 N N . HIS A 1 90 ? -1.565 8.418 -3.735 1.00 97.44 90 HIS A N 1
ATOM 678 C CA . HIS A 1 90 ? -2.399 9.588 -3.435 1.00 97.44 90 HIS A CA 1
ATOM 679 C C . HIS A 1 90 ? -3.749 9.197 -2.825 1.00 97.44 90 HIS A C 1
ATOM 681 O O . HIS A 1 90 ? -4.126 9.731 -1.794 1.00 97.44 90 HIS A O 1
ATOM 687 N N . VAL A 1 91 ? -4.442 8.210 -3.404 1.00 95.38 91 VAL A N 1
ATOM 688 C CA . VAL A 1 91 ? -5.738 7.741 -2.880 1.00 95.38 91 VAL A CA 1
ATOM 689 C C . VAL A 1 91 ? -5.627 7.189 -1.457 1.00 95.38 91 VAL A C 1
ATOM 691 O O . VAL A 1 91 ? -6.570 7.323 -0.681 1.00 95.38 91 VAL A O 1
ATOM 694 N N . VAL A 1 92 ? -4.523 6.519 -1.119 1.00 95.50 92 VAL A N 1
ATOM 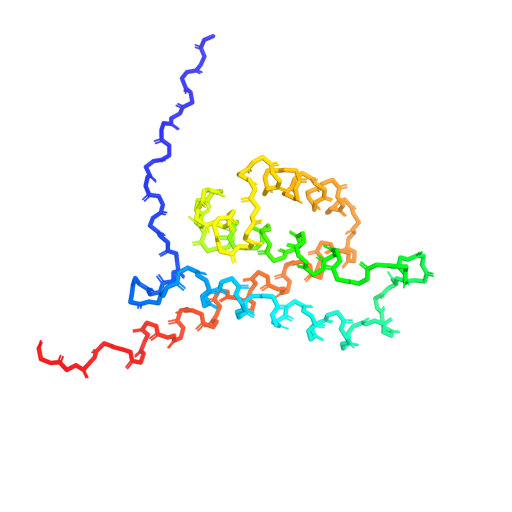695 C CA . VAL A 1 92 ? -4.303 6.022 0.244 1.00 95.50 92 VAL A CA 1
ATOM 696 C C . VAL A 1 92 ? -3.984 7.181 1.183 1.00 95.50 92 VAL A C 1
ATOM 698 O O . VAL A 1 92 ? -4.619 7.258 2.227 1.00 95.50 92 VAL A O 1
ATOM 701 N N . GLU A 1 93 ? -3.082 8.087 0.799 1.00 96.19 93 GLU A N 1
ATOM 702 C CA . GLU A 1 93 ? -2.681 9.246 1.609 1.00 96.19 93 GLU A CA 1
ATOM 703 C C . GLU A 1 93 ? -3.871 10.153 1.940 1.00 96.19 93 GLU A C 1
ATOM 705 O O . GLU A 1 93 ? -4.120 10.423 3.109 1.00 96.19 93 GLU A O 1
ATOM 710 N N . ASP A 1 94 ? -4.688 10.499 0.940 1.00 95.31 94 ASP A N 1
ATOM 711 C CA . ASP A 1 94 ? -5.903 11.310 1.112 1.00 95.31 94 ASP A CA 1
ATOM 712 C C . ASP A 1 94 ? -6.905 10.672 2.094 1.00 95.31 94 ASP A C 1
ATOM 714 O O . ASP A 1 94 ? -7.777 11.340 2.643 1.00 95.31 94 ASP A O 1
ATOM 718 N N . ARG A 1 95 ? -6.825 9.352 2.303 1.00 91.50 95 ARG A N 1
ATOM 719 C CA . ARG A 1 95 ? -7.693 8.620 3.233 1.00 91.50 95 ARG A CA 1
ATOM 720 C C . ARG A 1 95 ? -7.097 8.440 4.621 1.00 91.5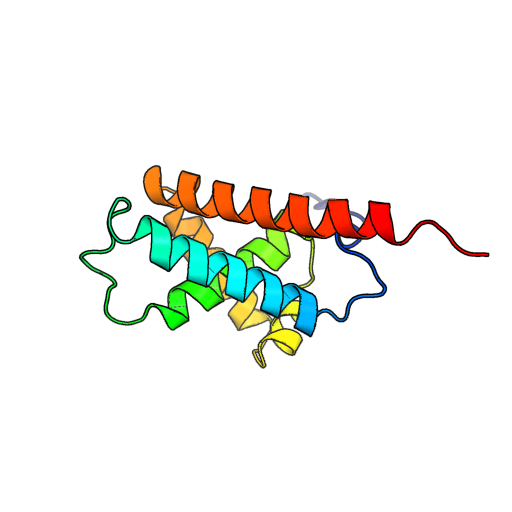0 95 ARG A C 1
ATOM 722 O O . ARG A 1 95 ? -7.857 8.094 5.525 1.00 91.50 95 ARG A O 1
ATOM 729 N N . ARG A 1 96 ? -5.791 8.657 4.814 1.00 93.25 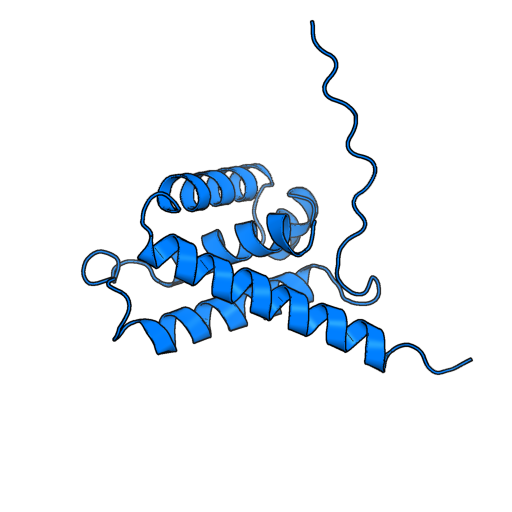96 ARG A N 1
ATOM 730 C CA . ARG A 1 96 ? -5.142 8.563 6.137 1.00 93.25 96 ARG A CA 1
ATOM 731 C C . ARG A 1 96 ? -5.575 9.682 7.094 1.00 93.25 96 ARG A C 1
ATOM 733 O O . ARG A 1 96 ? -5.257 9.612 8.273 1.00 93.25 96 ARG A O 1
ATOM 740 N N . ASP A 1 97 ? -6.374 10.645 6.633 1.00 91.38 97 ASP A N 1
ATOM 741 C CA . ASP A 1 97 ? -7.086 11.591 7.505 1.00 91.38 97 ASP A CA 1
ATOM 742 C C . ASP A 1 97 ? -8.124 10.901 8.420 1.00 91.38 97 ASP A C 1
ATOM 744 O O . ASP A 1 97 ? -8.478 11.429 9.478 1.00 91.38 97 ASP A O 1
ATOM 748 N N . ASP A 1 98 ? -8.624 9.716 8.045 1.00 89.75 98 ASP A N 1
ATOM 749 C CA . ASP A 1 98 ? -9.460 8.889 8.918 1.00 89.75 98 ASP A CA 1
ATOM 750 C C . ASP A 1 98 ? -8.584 8.054 9.861 1.00 89.75 98 ASP A C 1
ATOM 752 O O . ASP A 1 98 ? -7.827 7.189 9.424 1.00 89.75 98 ASP A O 1
ATOM 756 N N . VAL A 1 99 ? -8.726 8.280 11.170 1.00 90.19 99 VAL A N 1
ATOM 757 C CA . VAL A 1 99 ? -7.895 7.635 12.204 1.00 90.19 99 VAL A CA 1
ATOM 758 C C . VAL A 1 99 ? -7.971 6.106 12.145 1.00 90.19 99 VAL A C 1
ATOM 760 O O . VAL A 1 99 ? -6.955 5.433 12.300 1.00 90.19 99 VAL A O 1
ATOM 763 N N . ALA A 1 100 ? -9.150 5.531 11.892 1.00 87.19 100 ALA A N 1
ATOM 764 C CA . ALA A 1 100 ? -9.295 4.078 11.844 1.00 87.19 100 ALA A CA 1
ATOM 765 C C . ALA A 1 100 ? -8.619 3.486 10.596 1.00 87.19 100 ALA A C 1
ATOM 767 O O . ALA A 1 100 ? -8.021 2.408 10.660 1.00 87.19 100 ALA A O 1
ATOM 768 N N . PHE A 1 101 ? -8.692 4.184 9.462 1.00 89.06 101 PHE A N 1
ATOM 769 C CA . PHE A 1 101 ? -7.978 3.813 8.246 1.00 89.06 101 PHE A CA 1
ATOM 770 C C . PHE A 1 101 ? -6.461 3.987 8.394 1.00 89.06 101 PHE A C 1
ATOM 772 O O . PHE A 1 101 ? -5.705 3.121 7.952 1.00 89.06 101 PHE A O 1
ATOM 779 N N . ASP A 1 102 ? -6.008 5.054 9.046 1.00 92.50 102 ASP A N 1
ATOM 780 C CA . ASP A 1 102 ? -4.590 5.290 9.312 1.00 92.50 102 ASP A CA 1
ATOM 781 C C . ASP A 1 102 ? -3.978 4.198 10.195 1.00 92.50 102 ASP A C 1
ATOM 783 O O . ASP A 1 102 ? -2.944 3.615 9.852 1.00 92.50 102 ASP A O 1
ATOM 787 N N . GLU A 1 103 ? -4.650 3.843 11.292 1.00 91.69 103 GLU A N 1
ATOM 788 C CA . GLU A 1 103 ? -4.234 2.741 12.164 1.00 91.69 103 GLU A CA 1
ATOM 789 C C . GLU A 1 103 ? -4.192 1.407 11.406 1.00 91.69 103 GLU A C 1
ATOM 791 O O . GLU A 1 103 ? -3.269 0.602 11.585 1.00 91.69 103 GLU A O 1
ATOM 796 N N . PHE A 1 104 ? -5.168 1.186 10.522 1.00 91.06 104 PHE A N 1
ATOM 797 C CA . PHE A 1 104 ? -5.246 0.006 9.670 1.00 91.06 104 PHE A CA 1
ATOM 798 C C . PHE A 1 104 ? -4.059 -0.090 8.699 1.00 91.06 104 PHE A C 1
ATOM 800 O O . PHE A 1 104 ? -3.383 -1.123 8.648 1.00 91.06 104 PHE A O 1
ATOM 807 N N . VAL A 1 105 ? -3.762 0.980 7.957 1.00 94.50 105 VAL A N 1
ATOM 808 C CA . VAL A 1 105 ? -2.615 1.026 7.033 1.00 94.50 105 VAL A CA 1
ATOM 809 C C . VAL A 1 105 ? -1.301 0.889 7.807 1.00 94.50 105 VAL A C 1
ATOM 811 O O . VAL A 1 105 ? -0.459 0.072 7.430 1.00 94.50 105 VAL A O 1
ATOM 814 N N . SER A 1 106 ? -1.170 1.570 8.948 1.00 95.44 106 SER A N 1
ATOM 815 C CA . SER A 1 106 ? -0.010 1.472 9.847 1.00 95.44 106 SER A CA 1
ATOM 816 C C . SER A 1 106 ? 0.226 0.052 10.372 1.00 95.44 106 SER A C 1
ATOM 818 O O . SER A 1 106 ? 1.362 -0.361 10.621 1.00 95.44 106 SER A O 1
ATOM 820 N N . ALA A 1 107 ? -0.831 -0.737 10.587 1.00 94.50 107 ALA A N 1
ATOM 821 C CA . ALA A 1 107 ? -0.692 -2.146 10.949 1.00 94.50 107 ALA A CA 1
ATOM 822 C C . ALA A 1 107 ? -0.097 -2.968 9.794 1.00 94.50 107 ALA A C 1
ATOM 824 O O . ALA A 1 107 ? 0.814 -3.765 10.019 1.00 94.50 107 ALA A O 1
ATOM 825 N N . ILE A 1 108 ? -0.551 -2.742 8.560 1.00 95.62 108 ILE A N 1
ATOM 826 C CA . ILE A 1 108 ? -0.040 -3.447 7.375 1.00 95.62 108 ILE A CA 1
ATOM 827 C C . 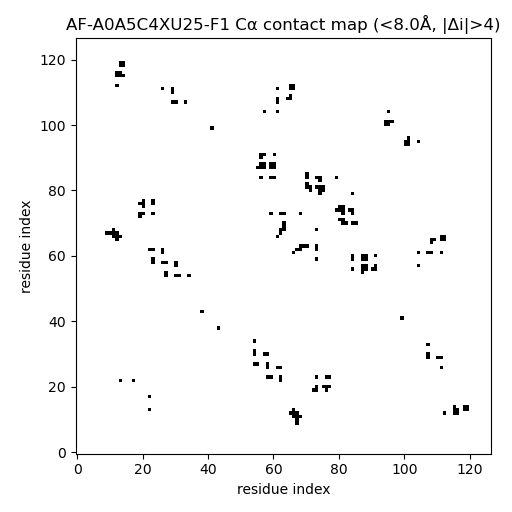ILE A 1 108 ? 1.419 -3.067 7.092 1.00 95.62 108 ILE A C 1
ATOM 829 O O . ILE A 1 108 ? 2.225 -3.959 6.829 1.00 95.62 108 ILE A O 1
ATOM 833 N N . GLU A 1 109 ? 1.784 -1.784 7.194 1.00 96.12 109 GLU A N 1
ATOM 834 C CA . GLU A 1 109 ? 3.172 -1.308 7.056 1.00 96.12 109 GLU A CA 1
ATOM 835 C C . GLU A 1 109 ? 4.113 -2.029 8.035 1.00 96.12 109 GLU A C 1
ATOM 837 O O . GLU A 1 109 ? 5.167 -2.536 7.636 1.00 96.12 109 GLU A O 1
ATOM 842 N N . ARG A 1 110 ? 3.708 -2.141 9.309 1.00 95.19 110 ARG A N 1
ATOM 843 C CA . ARG A 1 110 ? 4.472 -2.855 10.345 1.00 95.19 110 ARG A CA 1
ATOM 844 C C . ARG A 1 110 ? 4.604 -4.346 10.052 1.00 95.19 110 ARG A C 1
ATOM 846 O O . ARG A 1 110 ? 5.705 -4.880 10.157 1.00 95.19 110 ARG A O 1
ATOM 853 N N . ILE A 1 111 ? 3.513 -5.014 9.666 1.00 94.69 111 ILE A N 1
ATOM 854 C CA . ILE A 1 111 ? 3.538 -6.448 9.337 1.00 94.69 111 ILE A CA 1
ATOM 855 C C . ILE A 1 111 ? 4.457 -6.701 8.138 1.00 94.69 111 ILE A C 1
ATOM 857 O O . ILE A 1 111 ? 5.313 -7.578 8.209 1.00 94.69 111 ILE A O 1
ATOM 861 N N . ALA A 1 112 ? 4.321 -5.921 7.061 1.00 94.25 112 ALA A N 1
ATOM 862 C CA . ALA A 1 112 ? 5.168 -6.051 5.878 1.00 94.25 112 ALA A CA 1
ATOM 863 C C . ALA A 1 112 ? 6.650 -5.886 6.241 1.00 94.25 112 ALA A C 1
ATOM 865 O O . ALA A 1 112 ? 7.462 -6.748 5.915 1.00 94.25 112 ALA A O 1
ATOM 866 N N . THR A 1 113 ? 6.986 -4.832 6.988 1.00 93.12 113 THR A N 1
ATOM 867 C CA . THR A 1 113 ? 8.359 -4.574 7.443 1.00 93.12 113 THR A CA 1
ATOM 868 C C . THR A 1 113 ? 8.916 -5.752 8.250 1.00 93.12 113 THR A C 1
ATOM 870 O O . THR A 1 113 ? 10.004 -6.241 7.952 1.00 93.12 113 THR A O 1
ATOM 873 N N . ALA A 1 114 ? 8.154 -6.278 9.215 1.00 92.00 114 ALA A N 1
ATOM 874 C CA . ALA A 1 114 ? 8.586 -7.405 10.043 1.00 92.00 114 ALA A CA 1
ATOM 875 C C . ALA A 1 114 ? 8.808 -8.700 9.237 1.00 92.00 114 ALA A C 1
ATOM 877 O O . ALA A 1 114 ? 9.768 -9.431 9.495 1.00 92.00 114 ALA A O 1
ATOM 878 N N . VAL A 1 115 ? 7.950 -8.982 8.249 1.00 92.06 115 VAL A N 1
ATOM 879 C CA . VAL A 1 115 ? 8.059 -10.170 7.379 1.00 92.06 115 VAL A CA 1
ATOM 880 C C . VAL A 1 115 ? 9.364 -10.159 6.581 1.00 92.06 115 VAL A C 1
ATOM 882 O O . VAL A 1 115 ? 10.054 -11.180 6.508 1.00 92.06 115 VAL A O 1
ATOM 885 N N . PHE A 1 116 ? 9.733 -9.012 6.008 1.00 88.00 116 PHE A N 1
ATOM 886 C CA . PHE A 1 116 ? 10.932 -8.922 5.173 1.00 88.00 116 PHE A CA 1
ATOM 887 C C . PHE A 1 116 ? 12.221 -8.763 5.989 1.00 88.00 116 PHE A C 1
ATOM 889 O O . PHE A 1 116 ? 13.212 -9.394 5.636 1.00 88.00 116 PHE A O 1
ATOM 896 N N . GLN A 1 117 ? 12.190 -8.083 7.142 1.00 81.38 117 GLN A N 1
ATOM 897 C CA . GLN A 1 117 ? 13.328 -8.046 8.077 1.00 81.38 117 GLN A CA 1
ATOM 898 C C . GLN A 1 117 ? 13.668 -9.430 8.655 1.00 81.38 117 GLN A C 1
ATOM 900 O O . GLN A 1 117 ? 14.836 -9.780 8.807 1.00 81.38 117 GLN A O 1
ATOM 905 N N . SER A 1 118 ? 12.654 -10.249 8.950 1.00 66.56 118 SER A N 1
ATOM 906 C CA . SER A 1 118 ? 12.860 -11.618 9.450 1.00 66.56 118 SER A CA 1
ATOM 907 C C . SER A 1 118 ? 13.452 -12.549 8.390 1.00 66.56 118 SER A C 1
ATOM 909 O O . SER A 1 118 ? 14.104 -13.534 8.724 1.00 66.56 118 SER A O 1
ATOM 911 N N . SER A 1 119 ? 13.237 -12.242 7.109 1.00 60.62 119 SER A N 1
ATOM 912 C CA . SER A 1 119 ? 13.756 -13.040 5.996 1.00 60.62 119 SER A CA 1
ATOM 913 C C . SER A 1 119 ? 15.254 -12.802 5.771 1.00 60.62 119 SER A C 1
ATOM 915 O O . SER A 1 119 ? 15.978 -13.754 5.481 1.00 60.62 119 SER A O 1
ATOM 917 N N . ASP A 1 120 ? 15.737 -11.575 5.995 1.00 57.31 120 ASP A N 1
ATOM 918 C CA . ASP A 1 120 ? 17.173 -11.254 5.967 1.00 57.31 120 ASP A CA 1
ATOM 919 C C . ASP A 1 120 ? 17.945 -11.956 7.101 1.00 57.31 120 ASP A C 1
ATOM 921 O O . ASP A 1 120 ? 19.088 -12.372 6.920 1.00 57.31 120 ASP A O 1
ATOM 925 N N . LEU A 1 121 ? 17.298 -12.174 8.252 1.00 52.69 121 LEU A N 1
ATOM 926 C CA . LEU A 1 121 ? 17.889 -12.863 9.407 1.00 52.69 121 LEU A CA 1
ATOM 927 C C . LEU A 1 121 ? 18.065 -14.381 9.207 1.00 52.69 121 LEU A C 1
ATOM 929 O O . LEU A 1 121 ? 18.892 -14.984 9.886 1.00 52.69 121 LEU A O 1
ATOM 933 N N . ILE A 1 122 ? 17.317 -15.005 8.291 1.00 52.19 122 ILE A N 1
ATOM 934 C CA . ILE A 1 122 ? 17.375 -16.460 8.037 1.00 52.19 122 ILE A CA 1
ATOM 935 C C . ILE A 1 122 ? 18.292 -16.790 6.842 1.00 52.19 122 ILE A C 1
ATOM 937 O O . ILE A 1 122 ? 18.800 -17.904 6.745 1.00 52.19 122 ILE A O 1
ATOM 941 N N . GLY A 1 123 ? 18.553 -15.825 5.952 1.00 52.28 123 GLY A N 1
ATOM 942 C CA . GLY A 1 123 ? 19.411 -15.997 4.771 1.00 52.28 123 GLY A CA 1
ATOM 943 C C . GLY A 1 123 ? 20.910 -15.738 4.986 1.00 52.28 123 GLY A C 1
ATOM 944 O O . GLY A 1 123 ? 21.694 -15.971 4.071 1.00 52.28 123 GLY A O 1
ATOM 945 N N . GLY A 1 124 ? 21.327 -15.266 6.166 1.00 46.22 124 GLY A N 1
ATOM 946 C CA . GLY A 1 124 ? 22.709 -14.863 6.476 1.00 46.22 124 GLY A CA 1
ATOM 947 C C . GLY A 1 124 ? 23.662 -15.992 6.889 1.00 46.22 124 GLY A C 1
ATOM 948 O O . GLY A 1 124 ? 24.480 -15.789 7.783 1.00 46.22 124 GLY A O 1
ATOM 949 N N . GLY A 1 125 ? 23.552 -17.182 6.292 1.00 45.19 125 GLY A N 1
ATOM 950 C CA . GLY A 1 125 ? 24.403 -18.324 6.635 1.00 45.19 125 GLY A CA 1
ATOM 951 C C . GLY A 1 125 ? 24.463 -19.396 5.550 1.00 45.19 125 GLY A C 1
ATOM 952 O O . GLY A 1 125 ? 23.743 -20.386 5.633 1.00 45.19 125 GLY A O 1
ATOM 953 N N . HIS A 1 126 ? 25.320 -19.190 4.551 1.00 41.59 126 HIS A N 1
ATOM 954 C CA . HIS A 1 126 ? 26.274 -20.192 4.060 1.00 41.59 126 HIS A CA 1
ATOM 955 C C . HIS A 1 126 ? 27.219 -19.557 3.028 1.00 41.59 126 HIS A C 1
ATOM 957 O O . HIS A 1 126 ? 26.757 -19.001 2.032 1.00 41.59 126 HIS A O 1
ATOM 963 N N . ASP A 1 127 ? 28.508 -19.733 3.332 1.00 35.38 127 ASP A N 1
ATOM 964 C CA . ASP A 1 127 ? 29.733 -19.623 2.522 1.00 35.38 127 ASP A CA 1
ATOM 965 C C . ASP A 1 127 ? 30.289 -18.234 2.158 1.00 35.38 127 ASP A C 1
ATOM 967 O O . ASP A 1 127 ? 29.817 -17.584 1.199 1.00 35.38 127 ASP A O 1
#